Protein AF-A0A7C7GMD1-F1 (afdb_monomer_lite)

Foldseek 3Di:
DDDDDPDDPPPPDPPVPLVQDFDWFAAADPCVVPHDDDDPPDDDQDATLSPDPPTDPPGHGPQDDDQAPNVGRHGRCPSPDPPDDDWDWDKDKDAAQFAFDWDKDWDWDDDDPPIDIDIDGPGTPHPDGRDIDIDTDDID

Secondary structure (DSSP, 8-state):
-PPPPPP-TTSS-------S----B----HHHHSPPPP-TT---PPP--S-STT-B-TTPPTT-S-SEETTTTEE--TTSPTT-------EEEE--SSTTEEEEEEEEES-GGG-EEEEEEEEEE-S-TT--EEEE-S--

Sequence (140 aa):
MGGFRPYDPNSNGGGSGSTGQGFIDYNDTSTTTTPLVLTGGVWTTLPNDGLGAFSNDTYKPNGITELMDVSTGAIDPTELTLGNTLLIRNDYVVTPGTNNTLLEFRYTLGTGGGAYTLEKIIGRLDSGSGNPYRFSLVPD

pLDDT: mean 86.76, std 14.83, range [42.72, 97.31]

Structure (mmCIF, N/CA/C/O backbone):
data_AF-A0A7C7GMD1-F1
#
_entry.id   AF-A0A7C7GMD1-F1
#
loop_
_atom_site.group_PDB
_atom_site.id
_atom_site.type_symbol
_atom_site.label_atom_id
_atom_site.label_alt_id
_atom_site.label_comp_id
_atom_site.label_asym_id
_atom_site.label_entity_id
_atom_site.label_seq_id
_atom_site.pdbx_PDB_ins_code
_atom_site.Cartn_x
_atom_site.Cartn_y
_atom_site.Cartn_z
_atom_site.occupancy
_atom_site.B_iso_or_equiv
_atom_site.auth_seq_id
_atom_site.auth_comp_id
_atom_site.auth_asym_id
_atom_site.auth_atom_id
_atom_site.pdbx_PDB_model_num
ATOM 1 N N . MET A 1 1 ? -49.730 32.914 36.609 1.00 45.94 1 MET A N 1
ATOM 2 C CA . MET A 1 1 ? -49.825 32.746 35.143 1.00 45.94 1 MET A CA 1
ATOM 3 C C . MET A 1 1 ? -48.436 32.378 34.641 1.00 45.94 1 MET A C 1
ATOM 5 O O . MET A 1 1 ? -47.581 33.248 34.565 1.00 45.94 1 MET A O 1
ATOM 9 N N . GLY A 1 2 ? -48.162 31.081 34.475 1.00 42.72 2 GLY A N 1
ATOM 10 C CA . GLY A 1 2 ? -46.836 30.580 34.097 1.00 42.72 2 GLY A CA 1
ATOM 11 C C . GLY A 1 2 ? -46.627 30.708 32.592 1.00 42.72 2 GLY A C 1
ATOM 12 O O . GLY A 1 2 ? -47.398 30.138 31.825 1.00 42.72 2 GLY A O 1
ATOM 13 N N . GLY A 1 3 ? -45.633 31.500 32.190 1.00 53.44 3 GLY A N 1
ATOM 14 C CA . GLY A 1 3 ? -45.315 31.769 30.791 1.00 53.44 3 GLY A CA 1
ATOM 15 C C . GLY A 1 3 ? -44.876 30.512 30.045 1.00 53.44 3 GLY A C 1
ATOM 16 O O . GLY A 1 3 ? -44.051 29.739 30.532 1.00 53.44 3 GLY A O 1
ATOM 17 N N . PHE A 1 4 ? -45.436 30.337 28.852 1.00 63.69 4 PHE A N 1
ATOM 18 C CA . PHE A 1 4 ? -45.023 29.333 27.883 1.00 63.69 4 PHE A CA 1
ATOM 19 C C . PHE A 1 4 ? -43.559 29.602 27.502 1.00 63.69 4 PHE A C 1
ATOM 21 O O . PHE A 1 4 ? -43.241 30.673 26.984 1.00 63.69 4 PHE A O 1
ATOM 28 N N . ARG A 1 5 ? -42.657 28.663 27.797 1.00 64.62 5 ARG A N 1
ATOM 29 C CA . ARG A 1 5 ? -41.294 28.689 27.254 1.00 64.62 5 ARG A CA 1
ATOM 30 C C . ARG A 1 5 ? -41.344 28.008 25.882 1.00 64.62 5 ARG A C 1
ATOM 32 O O . ARG A 1 5 ? -41.875 26.899 25.817 1.00 64.62 5 ARG A O 1
ATOM 39 N N . PRO A 1 6 ? -40.857 28.638 24.798 1.00 60.12 6 PRO A N 1
ATOM 40 C CA . PRO A 1 6 ? -40.730 27.965 23.511 1.00 60.12 6 PRO A CA 1
ATOM 41 C C . PRO A 1 6 ? -39.891 26.700 23.679 1.00 60.12 6 PRO A C 1
ATOM 43 O O . PRO A 1 6 ? -38.950 26.691 24.476 1.00 60.12 6 PRO A O 1
ATOM 46 N N . TYR A 1 7 ? -40.236 25.642 22.949 1.00 65.62 7 TYR A N 1
ATOM 47 C CA . TYR A 1 7 ? -39.383 24.464 22.904 1.00 65.62 7 TYR A CA 1
ATOM 48 C C . TYR A 1 7 ? -38.011 24.890 22.356 1.00 65.62 7 TYR A C 1
ATOM 50 O O . TYR A 1 7 ? -37.923 25.519 21.302 1.00 65.62 7 TYR A O 1
ATOM 58 N N . ASP A 1 8 ? -36.957 24.592 23.108 1.00 58.75 8 ASP A N 1
ATOM 59 C CA . ASP A 1 8 ? -35.589 24.646 22.612 1.00 58.75 8 ASP A CA 1
ATOM 60 C C . ASP A 1 8 ? -35.187 23.202 22.272 1.00 58.75 8 ASP A C 1
ATOM 62 O O . ASP A 1 8 ? -35.066 22.390 23.201 1.00 58.75 8 ASP A O 1
ATOM 66 N N . PRO A 1 9 ? -35.005 22.850 20.982 1.00 58.28 9 PRO A N 1
ATOM 67 C CA . PRO A 1 9 ? -34.585 21.510 20.573 1.00 58.28 9 PRO A CA 1
ATOM 68 C C . PRO A 1 9 ? -33.241 21.077 21.173 1.00 58.28 9 PRO A C 1
ATOM 70 O O . PRO A 1 9 ? -32.953 19.885 21.168 1.00 58.28 9 PRO A O 1
ATOM 73 N N . ASN A 1 10 ? -32.441 22.002 21.711 1.00 61.41 10 ASN A N 1
ATOM 74 C CA . ASN A 1 10 ? -31.146 21.712 22.324 1.00 61.41 10 ASN A CA 1
ATOM 75 C C . ASN A 1 10 ? -31.177 21.622 23.857 1.00 61.41 10 ASN A C 1
ATOM 77 O O . ASN A 1 10 ? -30.142 21.369 24.473 1.00 61.41 10 ASN A O 1
ATOM 81 N N . SER A 1 11 ? -32.336 21.803 24.495 1.00 62.66 11 SER A N 1
ATOM 82 C CA . SER A 1 11 ? -32.418 21.887 25.963 1.00 62.66 11 SER A CA 1
ATOM 83 C C . SER A 1 11 ? -32.550 20.545 26.691 1.00 62.66 11 SER A C 1
ATOM 85 O O . SER A 1 11 ? -32.531 20.522 27.919 1.00 62.66 11 SER A O 1
ATOM 87 N N . ASN A 1 12 ? -32.629 19.422 25.971 1.00 53.09 12 ASN A N 1
ATOM 88 C CA . ASN A 1 12 ? -32.601 18.085 26.560 1.00 53.09 12 ASN A CA 1
ATOM 89 C C . ASN A 1 12 ? -31.785 17.133 25.685 1.00 53.09 12 ASN A C 1
ATOM 91 O O . ASN A 1 12 ? -32.238 16.708 24.628 1.00 53.09 12 ASN A O 1
ATOM 95 N N . GLY A 1 13 ? -30.604 16.757 26.177 1.00 52.19 13 GLY A N 1
ATOM 96 C CA . GLY A 1 13 ? -29.882 15.591 25.678 1.00 52.19 13 GLY A CA 1
ATOM 97 C C . GLY A 1 13 ? -29.288 15.762 24.286 1.00 52.19 13 GLY A C 1
ATOM 98 O O . GLY A 1 13 ? -29.515 14.926 23.417 1.00 52.19 13 GLY A O 1
ATOM 99 N N . GLY A 1 14 ? -28.458 16.786 24.090 1.00 44.78 14 GLY A N 1
ATOM 100 C CA . GLY A 1 14 ? -27.470 16.772 23.015 1.00 44.78 14 GLY A CA 1
ATOM 101 C C . GLY A 1 14 ? -26.386 15.747 23.336 1.00 44.78 14 GLY A C 1
ATOM 102 O O . GLY A 1 14 ? -25.257 16.119 23.646 1.00 44.78 14 GLY A O 1
ATOM 103 N N . GLY A 1 15 ? -26.735 14.456 23.332 1.00 46.25 15 GLY A N 1
ATOM 104 C CA . GLY A 1 15 ? -25.740 13.409 23.182 1.00 46.25 15 GLY A CA 1
ATOM 105 C C . GLY A 1 15 ? -24.950 13.788 21.946 1.00 46.25 15 GLY A C 1
ATOM 106 O O . GLY A 1 15 ? -25.524 13.874 20.861 1.00 46.25 15 GLY A O 1
ATOM 107 N N . SER A 1 16 ? -23.677 14.129 22.141 1.00 48.56 16 SER A N 1
ATOM 108 C CA . SER A 1 16 ? -22.739 14.321 21.051 1.00 48.56 16 SER A CA 1
ATOM 109 C C . SER A 1 16 ? -22.726 13.003 20.298 1.00 48.56 16 SER A C 1
ATOM 111 O O . SER A 1 16 ? -22.029 12.060 20.669 1.00 48.56 16 SER A O 1
ATOM 113 N N . GLY A 1 17 ? -23.585 12.899 19.289 1.00 45.97 17 GLY A N 1
ATOM 114 C CA . GLY A 1 17 ? -23.457 11.925 18.237 1.00 45.97 17 GLY A CA 1
ATOM 115 C C . GLY A 1 17 ? -22.203 12.323 17.496 1.00 45.97 17 GLY A C 1
ATOM 116 O O . GLY A 1 17 ? -22.278 12.898 16.416 1.00 45.97 17 GLY A O 1
ATOM 117 N N . SER A 1 18 ? -21.048 12.038 18.095 1.00 49.72 18 SER A N 1
ATOM 118 C CA . SER A 1 18 ? -19.891 11.711 17.305 1.00 49.72 18 SER A CA 1
ATOM 119 C C . SER A 1 18 ? -20.349 10.508 16.509 1.00 49.72 18 SER A C 1
ATOM 121 O O . SER A 1 18 ? -20.353 9.379 16.996 1.00 49.72 18 SER A O 1
ATOM 123 N N . THR A 1 19 ? -20.851 10.758 15.306 1.00 50.50 19 THR A N 1
ATOM 124 C CA . THR A 1 19 ? -20.921 9.721 14.298 1.00 50.50 19 THR A CA 1
ATOM 125 C C . THR A 1 19 ? -19.539 9.072 14.336 1.00 50.50 19 THR A C 1
ATOM 127 O O . THR A 1 19 ? -18.536 9.784 14.331 1.00 50.50 19 THR A O 1
ATOM 130 N N . GLY A 1 20 ? -19.445 7.751 14.502 1.00 60.75 20 GLY A N 1
ATOM 131 C CA . GLY A 1 20 ? -18.164 7.020 14.510 1.00 60.75 20 GLY A CA 1
ATOM 132 C C . GLY A 1 20 ? -17.461 7.055 13.145 1.00 60.75 20 GLY A C 1
ATOM 133 O O . GLY A 1 20 ? -16.848 6.083 12.733 1.00 60.75 20 GLY A O 1
ATOM 134 N N . GLN A 1 21 ? -17.648 8.143 12.405 1.00 78.50 21 GLN A N 1
ATOM 135 C CA . GLN A 1 21 ? -17.163 8.430 11.079 1.00 78.50 21 GLN A CA 1
ATOM 136 C C . GLN A 1 21 ? -15.987 9.385 11.235 1.00 78.50 21 GLN A C 1
ATOM 138 O O . GLN A 1 21 ? -16.073 10.391 11.938 1.00 78.50 21 GLN A O 1
ATOM 143 N N . GLY A 1 22 ? -14.899 9.055 10.568 1.00 91.25 22 GLY A N 1
ATOM 144 C CA . GLY A 1 22 ? -13.665 9.813 10.586 1.00 91.25 22 GLY A CA 1
ATOM 145 C C . GLY A 1 22 ? -12.676 9.174 9.629 1.00 91.25 22 GLY A C 1
ATOM 146 O O . GLY A 1 22 ? -12.975 8.153 9.005 1.00 91.25 22 GLY A O 1
ATOM 147 N N . PHE A 1 23 ? -11.507 9.778 9.511 1.00 93.38 23 PHE A N 1
ATOM 148 C CA . PHE A 1 23 ? -10.410 9.250 8.717 1.00 93.38 23 PHE A CA 1
ATOM 149 C C . PHE A 1 23 ? -9.084 9.560 9.398 1.00 93.38 23 PHE A C 1
ATOM 151 O O . PHE A 1 23 ? -8.973 10.522 10.160 1.00 93.38 23 PHE A O 1
ATOM 158 N N . ILE A 1 24 ? -8.087 8.744 9.085 1.00 96.50 24 ILE A N 1
ATOM 159 C CA . ILE A 1 24 ? -6.690 9.051 9.355 1.00 96.50 24 ILE A CA 1
ATOM 160 C C . ILE A 1 24 ? -5.957 8.955 8.022 1.00 96.50 24 ILE A C 1
ATOM 162 O O . ILE A 1 24 ? -6.237 8.058 7.225 1.00 96.50 24 ILE A O 1
ATOM 166 N N . ASP A 1 25 ? -5.084 9.920 7.763 1.00 95.88 25 ASP A N 1
ATOM 167 C CA . ASP A 1 25 ? -4.194 9.936 6.609 1.00 95.88 25 ASP A CA 1
ATOM 168 C C . ASP A 1 25 ? -2.748 9.738 7.066 1.00 95.88 25 ASP A C 1
ATOM 170 O O . ASP A 1 25 ? -2.274 10.446 7.959 1.00 95.88 25 ASP A O 1
ATOM 174 N N . TYR A 1 26 ? -2.049 8.805 6.425 1.00 97.31 26 TYR A N 1
ATOM 175 C CA . TYR A 1 26 ? -0.672 8.439 6.742 1.00 97.31 26 TYR A CA 1
ATOM 176 C C . TYR A 1 26 ? 0.205 8.663 5.525 1.00 97.31 26 TYR A C 1
ATOM 178 O O . TYR A 1 26 ? 0.114 7.942 4.530 1.00 97.31 26 TYR A O 1
ATOM 186 N N . ASN A 1 27 ? 1.086 9.650 5.620 1.00 97.00 27 ASN A N 1
ATOM 187 C CA . ASN A 1 27 ? 2.045 9.957 4.575 1.00 97.00 27 ASN A CA 1
ATOM 188 C C . ASN A 1 27 ? 3.399 9.349 4.954 1.00 97.00 27 ASN A C 1
ATOM 190 O O . ASN A 1 27 ? 3.875 9.554 6.067 1.00 97.00 27 ASN A O 1
ATOM 194 N N . ASP A 1 28 ? 4.019 8.631 4.021 1.00 96.94 28 ASP A N 1
ATOM 195 C CA . ASP A 1 28 ? 5.316 7.984 4.223 1.00 96.94 28 ASP A CA 1
ATOM 196 C C . ASP A 1 28 ? 6.484 8.949 3.961 1.00 96.94 28 ASP A C 1
ATOM 198 O O . ASP A 1 28 ? 6.468 9.716 2.992 1.00 96.94 28 ASP A O 1
ATOM 202 N N . THR A 1 29 ? 7.538 8.871 4.776 1.00 96.44 29 THR A N 1
ATOM 203 C CA . THR A 1 29 ? 8.835 9.510 4.483 1.00 96.44 29 THR A CA 1
ATOM 204 C C . THR A 1 29 ? 9.941 8.522 4.140 1.00 96.44 29 THR A C 1
ATOM 206 O O . THR A 1 29 ? 10.904 8.901 3.461 1.00 96.44 29 THR A O 1
ATOM 209 N N . SER A 1 30 ? 9.802 7.261 4.550 1.00 94.88 30 SER A N 1
ATOM 210 C CA . SER A 1 30 ? 10.844 6.239 4.449 1.00 94.88 30 SER A CA 1
ATOM 211 C C . SER A 1 30 ? 11.289 5.958 3.009 1.00 94.88 30 SER A C 1
ATOM 213 O O . SER A 1 30 ? 12.463 5.672 2.768 1.00 94.88 30 SER A O 1
ATOM 215 N N . THR A 1 31 ? 10.396 6.129 2.031 1.00 95.31 31 THR A N 1
ATOM 216 C CA . THR A 1 31 ? 10.674 5.894 0.605 1.00 95.31 31 THR A CA 1
ATOM 217 C C . THR A 1 31 ? 11.023 7.156 -0.186 1.00 95.31 31 THR A C 1
ATOM 219 O O . THR A 1 31 ? 11.374 7.071 -1.364 1.00 95.31 31 THR A O 1
ATOM 222 N N . THR A 1 32 ? 10.982 8.337 0.444 1.00 91.69 32 THR A N 1
ATOM 223 C CA . THR A 1 32 ? 11.178 9.623 -0.252 1.00 91.69 32 THR A CA 1
ATOM 224 C C . THR A 1 32 ? 12.605 9.785 -0.779 1.00 91.69 32 THR A C 1
ATOM 226 O O . THR A 1 32 ? 12.806 10.245 -1.902 1.00 91.69 32 THR A O 1
ATOM 229 N N . THR A 1 33 ? 13.613 9.426 0.022 1.00 92.19 33 THR A N 1
ATOM 230 C CA . THR A 1 33 ? 15.032 9.539 -0.372 1.00 92.19 33 THR A CA 1
ATOM 231 C C . THR A 1 33 ? 15.562 8.259 -1.003 1.00 92.19 33 THR A C 1
ATOM 233 O O . THR A 1 33 ? 16.379 8.318 -1.920 1.00 92.19 33 THR A O 1
ATOM 236 N N . THR A 1 34 ? 15.086 7.109 -0.521 1.00 95.00 34 THR A N 1
ATOM 237 C CA . THR A 1 34 ? 15.472 5.782 -1.002 1.00 95.00 34 THR A CA 1
ATOM 238 C C . THR A 1 34 ? 14.213 5.034 -1.433 1.00 95.00 34 THR A C 1
ATOM 240 O O . THR A 1 34 ? 13.574 4.390 -0.602 1.00 95.00 34 THR A O 1
ATOM 243 N N . PRO A 1 35 ? 13.831 5.121 -2.719 1.00 95.00 35 PRO A N 1
ATOM 244 C CA . PRO A 1 35 ? 12.640 4.447 -3.215 1.00 95.00 35 PRO A CA 1
ATOM 245 C C . PRO A 1 35 ? 12.683 2.933 -2.984 1.00 95.00 35 PRO A C 1
ATOM 247 O O . PRO A 1 35 ? 13.730 2.296 -3.132 1.00 95.00 35 PRO A O 1
ATOM 250 N N . LEU A 1 36 ? 11.523 2.347 -2.681 1.00 95.69 36 LEU A N 1
ATOM 251 C CA . LEU A 1 36 ? 11.367 0.899 -2.573 1.00 95.69 36 LEU A CA 1
ATOM 252 C C . LEU A 1 36 ? 11.608 0.233 -3.937 1.00 95.69 36 LEU A C 1
ATOM 254 O O . LEU A 1 36 ? 10.921 0.523 -4.917 1.00 95.69 36 LEU A O 1
ATOM 258 N N . VAL A 1 37 ? 12.560 -0.700 -3.997 1.00 95.44 37 VAL A N 1
ATOM 259 C CA . VAL A 1 37 ? 12.847 -1.465 -5.218 1.00 95.44 37 VAL A CA 1
ATOM 260 C C . VAL A 1 37 ? 11.901 -2.660 -5.321 1.00 95.44 37 VAL A C 1
ATOM 262 O O . VAL A 1 37 ? 11.873 -3.525 -4.446 1.00 95.44 37 VAL A O 1
ATOM 265 N N . LEU A 1 38 ? 11.162 -2.738 -6.427 1.00 94.81 38 LEU A N 1
ATOM 266 C CA . LEU A 1 38 ? 10.287 -3.865 -6.744 1.00 94.81 38 LEU A CA 1
ATOM 267 C C . LEU A 1 38 ? 10.982 -4.816 -7.721 1.00 94.81 38 LEU A C 1
ATOM 269 O O . LEU A 1 38 ? 11.488 -4.393 -8.760 1.00 94.81 38 LEU A O 1
ATOM 273 N N . THR A 1 39 ? 10.990 -6.109 -7.394 1.00 94.81 39 THR A N 1
ATOM 274 C CA . THR A 1 39 ? 11.519 -7.166 -8.267 1.00 94.81 39 THR A CA 1
ATOM 275 C C . THR A 1 39 ? 10.358 -7.945 -8.870 1.00 94.81 39 THR A C 1
ATOM 277 O O . THR A 1 39 ? 9.470 -8.392 -8.148 1.00 94.81 39 THR A O 1
ATOM 280 N N . GLY A 1 40 ? 10.357 -8.121 -10.193 1.00 94.19 40 GLY A N 1
ATOM 281 C CA . GLY A 1 40 ? 9.289 -8.842 -10.887 1.00 94.19 40 GLY A CA 1
ATOM 282 C C . GLY A 1 40 ? 9.093 -10.262 -10.345 1.00 94.19 40 GLY A C 1
ATOM 283 O O . GLY A 1 40 ? 10.062 -10.989 -10.133 1.00 94.19 40 GLY A O 1
ATOM 284 N N . GLY A 1 41 ? 7.834 -10.650 -10.120 1.00 94.38 41 GLY A N 1
ATOM 285 C CA . GLY A 1 41 ? 7.466 -11.962 -9.574 1.00 94.38 41 GLY A CA 1
ATOM 286 C C . GLY A 1 41 ? 7.663 -12.112 -8.061 1.00 94.38 41 GLY A C 1
ATOM 287 O O . GLY A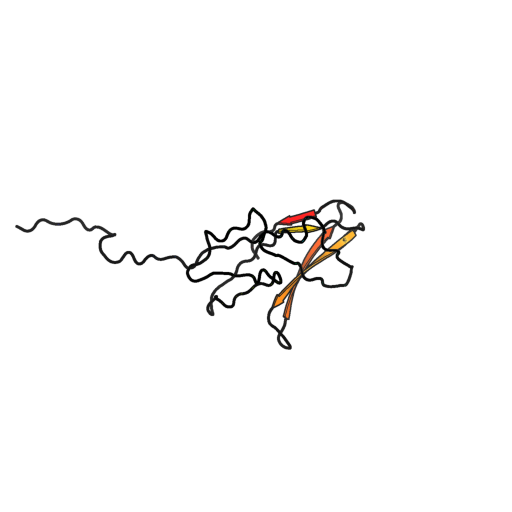 1 41 ? 7.410 -13.190 -7.526 1.00 94.38 41 GLY A O 1
ATOM 288 N N . VAL A 1 42 ? 8.093 -11.055 -7.365 1.00 96.75 42 VAL A N 1
ATOM 289 C CA . VAL A 1 42 ? 8.248 -11.039 -5.908 1.00 96.75 42 VAL A CA 1
ATOM 290 C C . VAL A 1 42 ? 7.254 -10.053 -5.308 1.00 96.75 42 VAL A C 1
ATOM 292 O O . VAL A 1 42 ? 7.250 -8.872 -5.648 1.00 96.75 42 VAL A O 1
ATOM 295 N N . TRP A 1 43 ? 6.422 -10.537 -4.389 1.00 95.62 43 TRP A N 1
ATOM 296 C CA . TRP A 1 43 ? 5.554 -9.674 -3.597 1.00 95.62 43 TRP A CA 1
ATOM 297 C C . TRP A 1 43 ? 6.371 -8.936 -2.541 1.00 95.62 43 TRP A C 1
ATOM 299 O O . TRP A 1 43 ? 6.986 -9.566 -1.681 1.00 95.62 43 TRP A O 1
ATOM 309 N N . THR A 1 44 ? 6.327 -7.609 -2.588 1.00 95.88 44 THR A N 1
ATOM 310 C CA . THR A 1 44 ? 7.016 -6.731 -1.640 1.00 95.88 44 THR A CA 1
ATOM 311 C C . THR A 1 44 ? 5.988 -5.977 -0.806 1.00 95.88 44 THR A C 1
ATOM 313 O O . THR A 1 44 ? 5.038 -5.420 -1.355 1.00 95.88 44 THR A O 1
ATOM 316 N N . THR A 1 45 ? 6.174 -5.949 0.513 1.00 94.19 45 THR A N 1
ATOM 317 C CA . THR A 1 45 ? 5.354 -5.126 1.411 1.00 94.19 45 THR A CA 1
ATOM 318 C C . THR A 1 45 ? 5.668 -3.650 1.188 1.00 94.19 45 THR A C 1
ATOM 320 O O . THR A 1 45 ? 6.835 -3.258 1.201 1.00 94.19 45 THR A O 1
ATOM 323 N N . LEU A 1 46 ? 4.629 -2.840 0.985 1.00 93.06 46 LEU A N 1
ATOM 324 C CA . LEU A 1 46 ? 4.752 -1.389 0.906 1.00 93.06 46 LEU A CA 1
ATOM 325 C C . LEU A 1 46 ? 4.907 -0.822 2.331 1.00 93.06 46 LEU A C 1
ATOM 327 O O . LEU A 1 46 ? 4.028 -1.084 3.151 1.00 93.06 46 LEU A O 1
ATOM 331 N N . PRO A 1 47 ? 5.989 -0.087 2.648 1.00 94.69 47 PRO A N 1
ATOM 332 C CA . PRO A 1 47 ? 6.133 0.554 3.948 1.00 94.69 47 PRO A CA 1
ATOM 333 C C . PRO A 1 47 ? 5.293 1.833 4.021 1.00 94.69 47 PRO A C 1
ATOM 335 O O . PRO A 1 47 ? 5.030 2.478 3.003 1.00 94.69 47 PRO A O 1
ATOM 338 N N . ASN A 1 48 ? 4.921 2.214 5.239 1.00 96.19 48 ASN A N 1
ATOM 339 C CA . ASN A 1 48 ? 4.432 3.549 5.555 1.00 96.19 48 ASN A CA 1
ATOM 340 C C . ASN A 1 48 ? 4.754 3.855 7.020 1.00 96.19 48 ASN A C 1
ATOM 342 O O . ASN A 1 48 ? 4.264 3.168 7.915 1.00 96.19 48 ASN A O 1
ATOM 346 N N . ASP A 1 49 ? 5.599 4.856 7.249 1.00 96.44 49 ASP A N 1
ATOM 347 C CA . ASP A 1 49 ? 6.000 5.278 8.595 1.00 96.44 49 ASP A CA 1
ATOM 348 C C . ASP A 1 49 ? 5.050 6.308 9.233 1.00 96.44 49 ASP A C 1
ATOM 350 O O . ASP A 1 49 ? 5.195 6.639 10.408 1.00 96.44 49 ASP A O 1
ATOM 354 N N . GLY A 1 50 ? 4.086 6.843 8.477 1.00 96.31 50 GLY A N 1
ATOM 355 C CA . GLY A 1 50 ? 3.167 7.886 8.933 1.00 96.31 50 GLY A CA 1
ATOM 356 C C . GLY A 1 50 ? 3.835 9.220 9.298 1.00 96.31 50 GLY A C 1
ATOM 357 O O . GLY A 1 50 ? 3.152 10.114 9.801 1.00 96.31 50 GLY A O 1
ATOM 358 N N . LEU A 1 51 ? 5.137 9.402 9.047 1.00 96.50 51 LEU A N 1
ATOM 359 C CA . LEU A 1 51 ? 5.916 10.570 9.489 1.00 96.50 51 LEU A CA 1
ATOM 360 C C . LEU A 1 51 ? 5.895 11.740 8.494 1.00 96.50 51 LEU A C 1
ATOM 362 O O . LEU A 1 51 ? 6.566 12.756 8.700 1.00 96.50 51 LEU A O 1
ATOM 366 N N . GLY A 1 52 ? 5.147 11.618 7.401 1.00 96.69 52 GLY A N 1
ATOM 367 C CA . GLY A 1 52 ? 5.027 12.6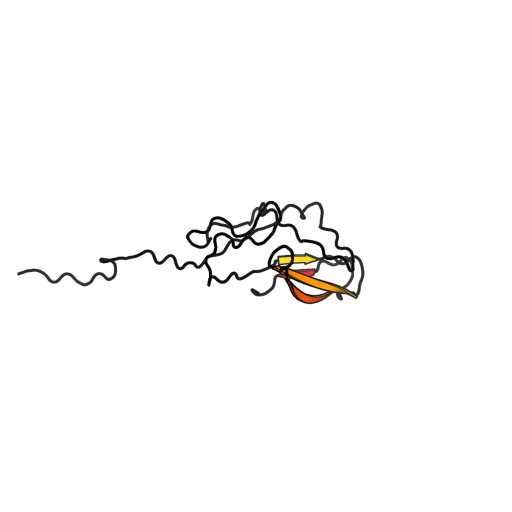47 6.382 1.00 96.69 52 GLY A CA 1
ATOM 368 C C . GLY A 1 52 ? 4.372 13.909 6.931 1.00 96.69 52 GLY A C 1
ATOM 369 O O . GLY A 1 52 ? 3.407 13.861 7.686 1.00 96.69 52 GLY A O 1
ATOM 370 N N . ALA A 1 53 ? 4.865 15.071 6.499 1.00 95.81 53 ALA A N 1
ATOM 371 C CA . ALA A 1 53 ? 4.392 16.371 6.987 1.00 95.81 53 ALA A CA 1
ATOM 372 C C . ALA A 1 53 ? 2.894 16.647 6.728 1.00 95.81 53 ALA A C 1
ATOM 374 O O . ALA A 1 53 ? 2.342 17.586 7.296 1.00 95.81 53 ALA A O 1
ATOM 375 N N . PHE A 1 54 ? 2.258 15.857 5.858 1.00 94.50 54 PHE A N 1
ATOM 376 C CA . PHE A 1 54 ? 0.838 15.953 5.525 1.00 94.50 54 PHE A CA 1
ATOM 377 C C . PHE A 1 54 ? -0.025 14.850 6.160 1.00 94.50 54 PHE A C 1
ATOM 379 O O . PHE A 1 54 ? -1.227 14.839 5.910 1.00 94.50 54 PHE A O 1
ATOM 386 N N . SER A 1 55 ? 0.544 13.969 6.998 1.00 96.81 55 SER A N 1
ATOM 387 C CA . SER A 1 55 ? -0.239 13.025 7.806 1.00 96.81 55 SER A CA 1
ATOM 388 C C . SER A 1 55 ? -1.268 13.768 8.663 1.00 96.81 55 SER A C 1
ATOM 390 O O . SER A 1 55 ? -1.001 14.862 9.169 1.00 96.81 55 SER A O 1
ATOM 392 N N . ASN A 1 56 ? -2.458 13.188 8.818 1.00 95.44 56 ASN A N 1
ATOM 393 C CA . ASN A 1 56 ? -3.586 13.835 9.480 1.00 95.44 56 ASN A CA 1
ATOM 394 C C . ASN A 1 56 ? -4.403 12.839 10.302 1.00 95.44 56 ASN A C 1
ATOM 396 O O . ASN 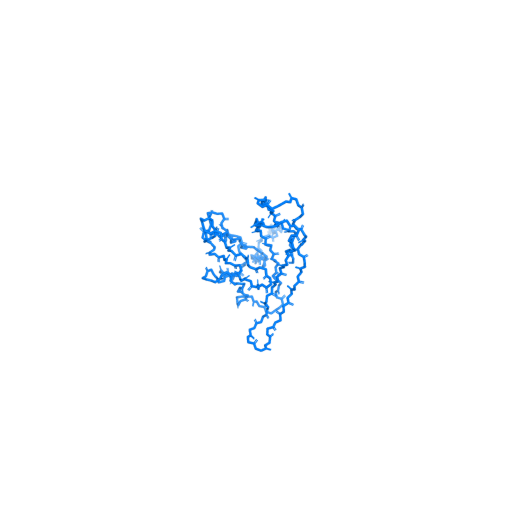A 1 56 ? -5.119 12.008 9.751 1.00 95.44 56 ASN A O 1
ATOM 400 N N . ASP A 1 57 ? -4.367 13.005 11.620 1.00 94.81 57 ASP A N 1
ATOM 401 C CA . ASP A 1 57 ? -5.155 12.251 12.593 1.00 94.81 57 ASP A CA 1
ATOM 402 C C . ASP A 1 57 ? -6.191 13.124 13.328 1.00 94.81 57 ASP A C 1
ATOM 404 O O . ASP A 1 57 ? -6.870 12.667 14.248 1.00 94.81 57 ASP A O 1
ATOM 408 N N . THR A 1 58 ? -6.348 14.389 12.921 1.00 94.31 58 THR A N 1
ATOM 409 C CA . THR A 1 58 ? -7.252 15.355 13.571 1.00 94.31 58 THR A CA 1
ATOM 410 C C . THR A 1 58 ? -8.721 14.959 13.415 1.00 94.31 58 THR A C 1
ATOM 412 O O . THR A 1 58 ? -9.549 15.292 14.262 1.00 94.31 58 THR A O 1
ATOM 415 N N . TYR A 1 59 ? -9.050 14.236 12.342 1.00 92.50 59 TYR A N 1
ATOM 416 C CA . TYR A 1 59 ? -10.412 13.820 11.999 1.00 92.50 59 TYR A CA 1
ATOM 417 C C . TYR A 1 59 ? -10.658 12.328 12.228 1.00 92.50 59 TYR A C 1
ATOM 419 O O . TYR A 1 59 ? -11.550 11.747 11.603 1.00 92.50 59 TYR A O 1
ATOM 427 N N . LYS A 1 60 ? -9.877 11.699 13.110 1.00 93.56 60 LYS A N 1
ATOM 428 C CA . LYS A 1 60 ? -10.004 10.272 13.394 1.00 93.56 60 LYS A CA 1
ATOM 429 C C . LYS A 1 60 ? -11.358 9.904 14.005 1.00 93.56 60 LYS A C 1
ATOM 431 O O . LYS A 1 60 ? -11.963 10.728 14.700 1.00 93.56 60 LYS A O 1
ATOM 436 N N . PRO A 1 61 ? -11.857 8.681 13.749 1.00 91.62 61 PRO A N 1
ATOM 437 C CA . PRO A 1 61 ? -13.094 8.216 14.358 1.00 91.62 61 PRO A CA 1
ATOM 438 C C . PRO A 1 61 ? -13.027 8.257 15.891 1.00 91.62 61 PRO A C 1
ATOM 440 O O . PRO A 1 61 ? -11.969 8.116 16.501 1.00 91.62 61 PRO A O 1
ATOM 443 N N . ASN A 1 62 ? -14.177 8.436 16.534 1.00 89.38 62 ASN A N 1
ATOM 444 C CA . ASN A 1 62 ? -14.243 8.496 17.992 1.00 89.38 62 ASN A CA 1
ATOM 445 C C . ASN A 1 62 ? -13.814 7.179 18.639 1.00 89.38 62 ASN A C 1
ATOM 447 O O . ASN A 1 62 ? -14.253 6.112 18.216 1.00 89.38 62 ASN A O 1
ATOM 451 N N . GLY A 1 63 ? -12.994 7.277 19.685 1.00 88.88 63 GLY A N 1
ATOM 452 C CA . GLY A 1 63 ? -12.482 6.115 20.406 1.00 88.88 63 GLY A CA 1
ATOM 453 C C . GLY A 1 63 ? -11.342 5.395 19.689 1.00 88.88 63 GLY A C 1
ATOM 454 O O . GLY A 1 63 ? -10.832 4.432 20.247 1.00 88.88 63 GLY A O 1
ATOM 455 N N . ILE A 1 64 ? -10.935 5.878 18.511 1.00 93.56 64 ILE A N 1
ATOM 456 C CA . ILE A 1 64 ? -9.805 5.360 17.746 1.00 93.56 64 ILE A CA 1
ATOM 457 C C . ILE A 1 64 ? -8.618 6.303 17.919 1.00 93.56 64 ILE A C 1
ATOM 459 O O . ILE A 1 64 ? -8.744 7.524 17.788 1.00 93.56 64 ILE A O 1
ATOM 463 N N . THR A 1 65 ? -7.469 5.735 18.243 1.00 94.81 65 THR A N 1
ATOM 464 C CA . THR A 1 65 ? -6.180 6.405 18.324 1.00 94.81 65 THR A CA 1
ATOM 465 C C . THR A 1 65 ? -5.403 6.245 17.027 1.00 94.81 65 THR A C 1
ATOM 467 O O . THR A 1 65 ? -4.858 7.243 16.550 1.00 94.81 65 THR A O 1
ATOM 470 N N . GLU A 1 66 ? -5.428 5.040 16.453 1.00 95.19 66 GLU A N 1
ATOM 471 C CA . GLU A 1 66 ? -4.566 4.596 15.363 1.00 95.19 66 GLU A CA 1
ATOM 472 C C . GLU A 1 66 ? -5.272 3.497 14.541 1.00 95.19 66 GLU A C 1
ATOM 474 O O . GLU A 1 66 ? -6.062 2.720 15.075 1.00 95.19 66 GLU A O 1
ATOM 479 N N . LEU A 1 67 ? -5.021 3.448 13.230 1.00 95.88 67 LEU A N 1
ATOM 480 C CA . LEU A 1 67 ? -5.547 2.427 12.305 1.00 95.88 67 LEU A CA 1
ATOM 481 C C . LEU A 1 67 ? -4.438 1.772 11.467 1.00 95.88 67 LEU A C 1
ATOM 483 O O . LEU A 1 67 ? -4.722 0.939 10.599 1.00 95.88 67 LEU A O 1
ATOM 487 N N . MET A 1 68 ? -3.181 2.154 11.699 1.00 96.69 68 MET A N 1
ATOM 488 C CA . MET A 1 68 ? -2.008 1.590 11.050 1.00 96.69 68 MET A CA 1
ATOM 489 C C . MET A 1 68 ? -0.870 1.438 12.062 1.00 96.69 68 MET A C 1
ATOM 491 O O . MET A 1 68 ? -0.518 2.374 12.773 1.00 96.69 68 MET A O 1
ATOM 495 N N . ASP A 1 69 ? -0.224 0.278 12.083 1.00 95.31 69 ASP A N 1
ATOM 496 C CA . ASP A 1 69 ? 1.045 0.125 12.788 1.00 95.31 69 ASP A CA 1
ATOM 497 C C . ASP A 1 69 ? 2.139 0.877 12.018 1.00 95.31 69 ASP A C 1
ATOM 499 O O . ASP A 1 69 ? 2.711 0.365 11.056 1.00 95.31 69 ASP A O 1
ATOM 503 N N . VAL A 1 70 ? 2.450 2.097 12.458 1.00 93.12 70 VAL A N 1
ATOM 504 C CA . VAL A 1 70 ? 3.455 2.988 11.850 1.00 93.12 70 VAL A CA 1
ATOM 505 C C . VAL A 1 70 ? 4.884 2.431 11.862 1.00 93.12 70 VAL A C 1
ATOM 507 O O . VAL A 1 70 ? 5.761 2.969 11.192 1.00 93.12 70 VAL A O 1
ATOM 510 N N . SER A 1 71 ? 5.161 1.351 12.600 1.00 91.50 71 SER A N 1
ATOM 511 C CA . SER A 1 71 ? 6.471 0.690 12.551 1.00 91.50 71 SER A CA 1
ATOM 512 C C . SER A 1 71 ? 6.613 -0.268 11.365 1.00 91.50 71 SER A C 1
ATOM 514 O O . SER A 1 71 ? 7.731 -0.550 10.929 1.00 91.50 71 SER A O 1
ATOM 516 N N . THR A 1 72 ? 5.491 -0.758 10.830 1.00 90.44 72 THR A N 1
ATOM 517 C CA . THR A 1 72 ? 5.452 -1.747 9.744 1.00 90.44 72 THR A CA 1
ATOM 518 C C . THR A 1 72 ? 4.683 -1.280 8.506 1.00 90.44 72 THR A C 1
ATOM 520 O O . THR A 1 72 ? 4.877 -1.848 7.431 1.00 90.44 72 THR A O 1
ATOM 523 N N . GLY A 1 73 ? 3.831 -0.259 8.627 1.00 94.12 73 GLY A N 1
ATOM 524 C CA . GLY A 1 73 ? 2.879 0.186 7.605 1.00 94.12 73 GLY A CA 1
ATOM 525 C C . GLY A 1 73 ? 1.651 -0.721 7.462 1.00 94.12 73 GLY A C 1
ATOM 526 O O . GLY A 1 73 ? 0.901 -0.597 6.493 1.00 94.12 73 GLY A O 1
ATOM 527 N N . ALA A 1 74 ? 1.450 -1.674 8.377 1.00 95.06 74 ALA A N 1
ATOM 528 C CA . ALA A 1 74 ? 0.336 -2.612 8.311 1.00 95.06 74 ALA A CA 1
ATOM 529 C C . ALA A 1 74 ? -0.964 -1.980 8.823 1.00 95.06 74 ALA A C 1
ATOM 531 O O . ALA A 1 74 ? -0.967 -1.271 9.823 1.00 95.06 74 ALA A O 1
ATOM 532 N N . ILE A 1 75 ? -2.086 -2.293 8.170 1.00 94.56 75 ILE A N 1
ATOM 533 C CA . ILE A 1 75 ? -3.421 -1.924 8.658 1.00 94.56 75 ILE A CA 1
ATOM 534 C C . ILE A 1 75 ? -3.660 -2.594 10.014 1.00 94.56 75 ILE A C 1
ATOM 536 O O . ILE A 1 75 ? -3.549 -3.818 10.124 1.00 94.56 75 ILE A O 1
ATOM 540 N N . ASP A 1 76 ? -4.047 -1.802 11.010 1.00 94.56 76 ASP A N 1
ATOM 541 C CA . ASP A 1 76 ? -4.340 -2.250 12.367 1.00 94.56 76 ASP A CA 1
ATOM 542 C C . ASP A 1 76 ? -5.803 -1.938 12.737 1.00 94.56 76 ASP A C 1
ATOM 544 O O . ASP A 1 76 ? -6.128 -0.835 13.173 1.00 94.56 76 ASP A O 1
ATOM 548 N N . PRO A 1 77 ? -6.726 -2.900 12.563 1.00 92.75 77 PRO A N 1
ATOM 549 C CA . PRO A 1 77 ? -8.125 -2.719 12.920 1.00 92.75 77 PRO A CA 1
ATOM 550 C C . PRO A 1 77 ? -8.422 -3.112 14.379 1.00 92.75 77 PRO A C 1
ATOM 552 O O . PRO A 1 77 ? -9.586 -3.338 14.703 1.00 92.75 77 PRO A O 1
ATOM 555 N N . THR A 1 78 ? -7.423 -3.271 15.257 1.00 93.69 78 THR A N 1
ATOM 556 C CA . THR A 1 78 ? -7.628 -3.808 16.621 1.00 93.69 78 THR A CA 1
ATOM 557 C C . THR A 1 78 ? -8.519 -2.942 17.507 1.00 93.69 78 THR A C 1
ATOM 559 O O . THR A 1 78 ? -9.201 -3.472 18.385 1.00 93.69 78 THR A O 1
ATOM 562 N N . GLU A 1 79 ? -8.564 -1.635 17.258 1.00 93.81 79 GLU A N 1
ATOM 563 C CA . GLU A 1 79 ? -9.452 -0.705 17.962 1.00 93.81 79 GLU A CA 1
ATOM 564 C C . GLU A 1 79 ? -10.872 -0.658 17.370 1.00 93.81 79 GLU A C 1
ATOM 566 O O . GLU A 1 79 ? -11.783 -0.077 17.964 1.00 93.81 79 GLU A O 1
ATOM 571 N N . LEU A 1 80 ? -11.098 -1.299 16.217 1.00 91.25 80 LEU A N 1
ATOM 572 C CA . LEU A 1 80 ? -12.416 -1.399 15.599 1.00 91.25 80 LEU A CA 1
ATOM 573 C C . LEU A 1 80 ? -13.233 -2.538 16.214 1.00 91.25 80 LEU A C 1
ATOM 575 O O . LEU A 1 80 ? -12.757 -3.638 16.493 1.00 91.25 80 LEU A O 1
ATOM 579 N N . THR A 1 81 ? -14.530 -2.289 16.367 1.00 90.06 81 THR A N 1
ATOM 580 C CA . THR A 1 81 ? -15.489 -3.297 16.827 1.00 90.06 81 THR A CA 1
ATOM 581 C C . THR A 1 81 ? -16.040 -4.114 15.660 1.00 90.06 81 THR A C 1
ATOM 583 O O . THR A 1 81 ? -16.109 -3.652 14.517 1.00 90.06 81 THR A O 1
ATOM 586 N N . LEU A 1 82 ? -16.472 -5.347 15.940 1.00 88.38 82 LEU A N 1
ATOM 587 C CA . LEU A 1 82 ? -17.111 -6.193 14.931 1.00 88.38 82 LEU A CA 1
ATOM 588 C C . LEU A 1 82 ? -18.326 -5.486 14.317 1.00 88.38 82 LEU A C 1
ATOM 590 O O . LEU A 1 82 ? -19.196 -4.983 15.025 1.00 88.38 82 LEU A O 1
ATOM 594 N N . GLY A 1 83 ? -18.384 -5.485 12.985 1.00 86.50 83 GLY A N 1
ATOM 595 C CA . GLY A 1 83 ? -19.405 -4.773 12.215 1.00 86.50 83 GLY A CA 1
ATOM 596 C C . GLY A 1 83 ? -18.991 -3.369 11.767 1.00 86.50 83 GLY A C 1
ATOM 597 O O . GLY A 1 83 ? -19.730 -2.744 11.009 1.00 86.50 83 GLY A O 1
ATOM 598 N N . ASN A 1 84 ? -17.823 -2.865 12.178 1.00 88.12 84 ASN A N 1
ATOM 599 C CA . ASN A 1 84 ? -17.247 -1.659 11.582 1.00 88.12 84 ASN A CA 1
ATOM 600 C C . ASN A 1 84 ? -16.716 -1.940 10.171 1.00 88.12 84 ASN A C 1
ATOM 602 O O . ASN A 1 84 ? -16.374 -3.067 9.820 1.00 88.12 84 ASN A O 1
ATOM 606 N N . THR A 1 85 ? -16.681 -0.892 9.352 1.00 88.69 85 THR A N 1
ATOM 607 C CA . THR A 1 85 ? -16.152 -0.930 7.986 1.00 88.69 85 THR A CA 1
ATOM 608 C C . THR A 1 85 ? -14.953 -0.003 7.910 1.00 88.69 85 THR A C 1
ATOM 610 O O . THR A 1 85 ? -15.039 1.140 8.358 1.00 88.69 85 THR A O 1
ATOM 613 N N . LEU A 1 86 ? -13.861 -0.497 7.332 1.00 89.56 86 LEU A N 1
ATOM 614 C CA . LEU A 1 86 ? -12.695 0.302 6.990 1.00 89.56 86 LEU A CA 1
ATOM 615 C C . LEU A 1 86 ? -12.692 0.525 5.479 1.00 89.56 86 LEU A C 1
ATOM 617 O O . LEU A 1 86 ? -12.879 -0.421 4.720 1.00 89.56 86 LEU A O 1
ATOM 621 N N . LEU A 1 87 ? -12.490 1.774 5.074 1.00 90.81 87 LEU A N 1
ATOM 622 C CA . LEU A 1 87 ? -12.369 2.186 3.683 1.00 90.81 87 LEU A CA 1
ATOM 623 C C . LEU A 1 87 ? -10.944 2.682 3.468 1.00 90.81 87 LEU A C 1
ATOM 625 O O . LEU A 1 87 ? -10.490 3.544 4.224 1.00 90.81 87 LEU A O 1
ATOM 629 N N . ILE A 1 88 ? -10.241 2.149 2.471 1.00 91.19 88 ILE A N 1
ATOM 630 C CA . ILE A 1 88 ? -8.808 2.419 2.298 1.00 91.19 88 ILE A CA 1
ATOM 631 C C . ILE A 1 88 ? -8.563 3.100 0.957 1.00 91.19 88 ILE A C 1
ATOM 633 O O . ILE A 1 88 ? -9.166 2.773 -0.064 1.00 91.19 88 ILE A O 1
ATOM 637 N N . ARG A 1 89 ? -7.668 4.089 0.967 1.00 91.06 89 ARG A N 1
ATOM 638 C CA . ARG A 1 89 ? -7.212 4.793 -0.230 1.00 91.06 89 ARG A CA 1
ATOM 639 C C . ARG A 1 89 ? -5.700 4.772 -0.287 1.00 91.06 89 ARG A C 1
ATOM 641 O O . ARG A 1 89 ? -5.045 5.479 0.467 1.00 91.06 89 ARG A O 1
ATOM 648 N N . ASN A 1 90 ? -5.161 3.990 -1.211 1.00 91.81 90 ASN A N 1
ATOM 649 C CA . ASN A 1 90 ? -3.728 3.989 -1.468 1.00 91.81 90 ASN A CA 1
ATOM 650 C C . ASN A 1 90 ? -3.378 5.117 -2.447 1.00 91.81 90 ASN A C 1
ATOM 652 O O . ASN A 1 90 ? -4.034 5.276 -3.483 1.00 91.81 90 ASN A O 1
ATOM 656 N N . ASP A 1 91 ? -2.323 5.865 -2.133 1.00 93.31 91 ASP A N 1
ATOM 657 C CA . ASP A 1 91 ? -1.685 6.807 -3.050 1.00 93.31 91 ASP A CA 1
ATOM 658 C C . ASP A 1 91 ? -0.196 6.478 -3.134 1.00 93.31 91 ASP A C 1
ATOM 660 O O . ASP A 1 91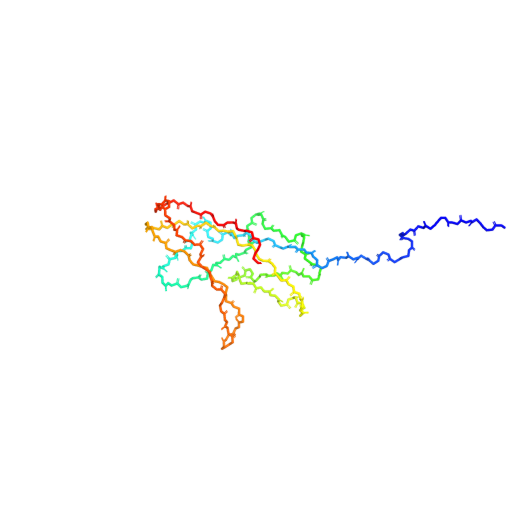 ? 0.521 6.527 -2.138 1.00 93.31 91 ASP A O 1
ATOM 664 N N . TYR A 1 92 ? 0.261 6.086 -4.318 1.00 93.19 92 TYR A N 1
ATOM 665 C CA . TYR A 1 92 ? 1.653 5.730 -4.548 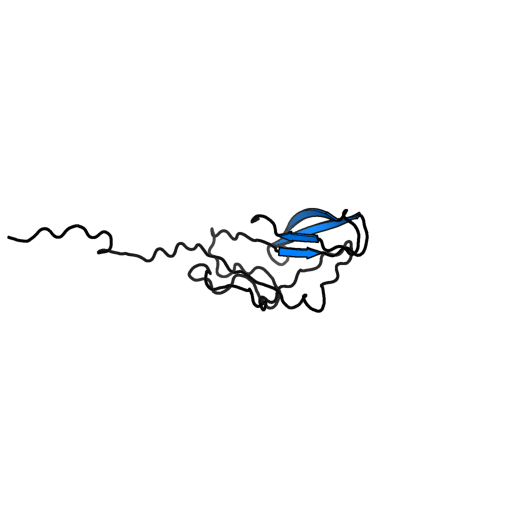1.00 93.19 92 TYR A CA 1
ATOM 666 C C . TYR A 1 92 ? 2.087 6.052 -5.975 1.00 93.19 92 TYR A C 1
ATOM 668 O O . TYR A 1 92 ? 1.286 6.171 -6.908 1.00 93.19 92 TYR A O 1
ATOM 676 N N . VAL A 1 93 ? 3.401 6.172 -6.153 1.00 94.75 93 VAL A N 1
ATOM 677 C CA . VAL A 1 93 ? 4.034 6.380 -7.455 1.00 94.75 93 VAL A CA 1
ATOM 678 C C . VAL A 1 93 ? 4.951 5.204 -7.753 1.00 94.75 93 VAL A C 1
ATOM 680 O O . VAL A 1 93 ? 5.777 4.831 -6.925 1.00 94.75 93 VAL A O 1
ATOM 683 N N . VAL A 1 94 ? 4.827 4.636 -8.951 1.00 95.25 94 VAL A N 1
ATOM 684 C CA . VAL A 1 94 ? 5.710 3.572 -9.443 1.00 95.25 94 VAL A CA 1
ATOM 685 C C . VAL A 1 94 ? 6.434 4.055 -10.689 1.00 95.25 94 VAL A C 1
ATOM 687 O O . VAL A 1 94 ? 5.812 4.564 -11.618 1.00 95.25 94 VAL A O 1
ATOM 690 N N . THR A 1 95 ? 7.748 3.846 -10.729 1.00 95.81 95 THR A N 1
ATOM 691 C CA . THR A 1 95 ? 8.581 4.124 -11.902 1.00 95.81 95 THR A CA 1
ATOM 692 C C . THR A 1 95 ? 9.149 2.803 -12.423 1.00 95.81 95 THR A C 1
ATOM 694 O O . THR A 1 95 ? 10.060 2.249 -11.806 1.00 95.81 95 THR A O 1
ATOM 697 N N . PRO A 1 96 ? 8.629 2.251 -13.532 1.00 95.75 96 PRO A N 1
ATOM 698 C CA . PRO A 1 96 ? 9.106 0.979 -14.054 1.00 95.75 96 PRO A CA 1
ATOM 699 C C . PRO A 1 96 ? 10.495 1.126 -14.683 1.00 95.75 96 PRO A C 1
ATOM 701 O O . PRO A 1 96 ? 10.732 2.029 -15.484 1.00 95.75 96 PRO A O 1
ATOM 704 N N . GLY A 1 97 ? 11.400 0.192 -14.387 1.00 93.31 97 GLY A N 1
ATOM 705 C CA . GLY A 1 97 ? 12.713 0.115 -15.043 1.00 93.31 97 GLY A CA 1
ATOM 706 C C . GLY A 1 97 ? 12.656 -0.413 -16.482 1.00 93.31 97 GLY A C 1
ATOM 707 O O . GLY A 1 97 ? 13.599 -0.236 -17.247 1.00 93.31 97 GLY A O 1
ATOM 708 N N . THR A 1 98 ? 11.543 -1.041 -16.868 1.00 92.25 98 THR A N 1
ATOM 709 C CA . THR A 1 98 ? 11.333 -1.668 -18.179 1.00 92.25 98 THR A CA 1
ATOM 710 C C . THR A 1 98 ? 9.952 -1.342 -18.733 1.00 92.25 98 THR A C 1
ATOM 712 O O . THR A 1 98 ? 8.976 -1.246 -17.988 1.00 92.25 98 THR A O 1
ATOM 715 N N . ASN A 1 99 ? 9.857 -1.199 -20.056 1.00 91.75 99 ASN A N 1
ATOM 716 C CA . ASN A 1 99 ? 8.574 -1.015 -20.735 1.00 91.75 99 ASN A CA 1
ATOM 717 C C . ASN A 1 99 ? 7.660 -2.223 -20.514 1.00 91.75 99 ASN A C 1
ATOM 719 O O . ASN A 1 99 ? 8.144 -3.339 -20.319 1.00 91.75 99 ASN A O 1
ATOM 723 N N . ASN A 1 100 ? 6.349 -2.007 -20.652 1.00 88.81 100 ASN A N 1
ATOM 724 C CA . ASN A 1 100 ? 5.355 -3.077 -20.725 1.00 88.81 100 ASN A CA 1
ATOM 725 C C . ASN A 1 100 ? 5.272 -3.941 -19.455 1.00 88.81 100 ASN A C 1
ATOM 727 O O . ASN A 1 100 ? 4.943 -5.126 -19.525 1.00 88.81 100 ASN A O 1
ATOM 731 N N . THR A 1 101 ? 5.571 -3.345 -18.300 1.00 93.81 101 THR A N 1
ATOM 732 C CA . THR A 1 101 ? 5.508 -4.019 -16.998 1.00 93.81 101 THR A CA 1
ATOM 733 C C . THR A 1 101 ? 4.061 -4.048 -16.498 1.00 93.81 101 THR A C 1
ATOM 735 O O . THR A 1 101 ? 3.369 -3.031 -16.552 1.00 93.81 101 THR A O 1
ATOM 738 N N . LEU A 1 102 ? 3.597 -5.204 -16.015 1.00 94.94 102 LEU A N 1
ATOM 739 C CA . LEU A 1 102 ? 2.311 -5.337 -15.326 1.00 94.94 102 LEU A CA 1
ATOM 740 C C . LEU A 1 102 ? 2.501 -5.002 -13.843 1.00 94.94 102 LEU A C 1
ATOM 742 O O . LEU A 1 102 ? 3.413 -5.536 -13.216 1.00 94.94 102 LEU A O 1
ATOM 746 N N . LEU A 1 103 ? 1.659 -4.126 -13.299 1.00 95.25 103 LEU A N 1
ATOM 747 C CA . LEU A 1 103 ? 1.622 -3.827 -11.872 1.00 95.25 103 LEU A CA 1
ATOM 748 C C . LEU A 1 103 ? 0.402 -4.492 -11.236 1.00 95.25 103 LEU A C 1
ATOM 750 O O . LEU A 1 103 ? -0.734 -4.306 -11.683 1.00 95.25 103 LEU A O 1
ATOM 754 N N . GLU A 1 104 ? 0.655 -5.228 -10.164 1.00 96.06 104 GLU A N 1
ATOM 755 C CA . GLU A 1 104 ? -0.347 -5.921 -9.363 1.00 96.06 104 GLU A CA 1
ATOM 756 C C . GLU A 1 104 ? -0.244 -5.435 -7.917 1.00 96.06 104 GLU A C 1
ATOM 758 O O . GLU A 1 104 ? 0.833 -5.070 -7.440 1.00 96.06 104 GLU A O 1
ATOM 763 N N . PHE A 1 105 ? -1.378 -5.398 -7.230 1.00 94.94 105 PHE A N 1
ATOM 764 C CA . PHE A 1 105 ? -1.482 -4.976 -5.840 1.00 94.94 105 PHE A CA 1
ATOM 765 C C . PHE A 1 105 ? -2.318 -5.991 -5.075 1.00 94.94 105 PHE A C 1
ATOM 767 O O . PHE A 1 105 ? -3.287 -6.531 -5.615 1.00 94.94 105 PHE A O 1
ATOM 774 N N . ARG A 1 106 ? -1.974 -6.231 -3.808 1.00 95.44 106 ARG A N 1
ATOM 775 C CA . ARG A 1 106 ? -2.786 -7.078 -2.940 1.00 95.44 106 ARG A CA 1
ATOM 776 C C . ARG A 1 106 ? -2.814 -6.586 -1.505 1.00 95.44 106 ARG A C 1
ATOM 778 O O . ARG A 1 106 ? -1.786 -6.188 -0.962 1.00 95.44 106 ARG A O 1
ATOM 785 N N . TYR A 1 107 ? -3.959 -6.765 -0.864 1.00 94.44 107 TYR A N 1
ATOM 786 C CA . TYR A 1 107 ? -4.027 -6.847 0.589 1.00 94.44 107 TYR A CA 1
ATOM 787 C C . TYR A 1 107 ? -3.823 -8.289 1.029 1.00 94.44 107 TYR A C 1
ATOM 789 O O . TYR A 1 107 ? -4.333 -9.209 0.394 1.00 94.44 107 TYR A O 1
ATOM 797 N N . THR A 1 108 ? -3.092 -8.486 2.123 1.00 95.06 108 THR A N 1
ATOM 798 C CA . THR A 1 108 ? -3.058 -9.764 2.844 1.00 95.06 108 THR A CA 1
ATOM 799 C C . THR A 1 108 ? -3.782 -9.558 4.164 1.00 95.06 108 THR A C 1
ATOM 801 O O . THR A 1 108 ? -3.393 -8.696 4.946 1.00 95.06 108 THR A O 1
ATOM 804 N N . LEU A 1 109 ? -4.856 -10.308 4.380 1.00 92.69 109 LEU A N 1
ATOM 805 C CA . LEU A 1 109 ? -5.730 -10.199 5.542 1.00 92.69 109 LEU A CA 1
ATOM 806 C C . LEU A 1 109 ? -5.640 -11.470 6.383 1.00 92.69 109 LEU A C 1
ATOM 808 O O . LEU A 1 109 ? -5.484 -12.568 5.851 1.00 92.69 109 LEU A O 1
ATOM 812 N N . GLY A 1 110 ? -5.775 -11.319 7.699 1.00 90.44 110 GLY A N 1
ATOM 813 C CA . GLY A 1 110 ? -5.541 -12.402 8.652 1.00 90.44 110 GLY A CA 1
ATOM 814 C C . GLY A 1 110 ? -4.052 -12.688 8.867 1.00 90.44 110 GLY A C 1
ATOM 815 O O . GLY A 1 110 ? -3.176 -12.065 8.272 1.00 90.44 110 GLY A O 1
ATOM 816 N N . THR A 1 111 ? -3.757 -13.636 9.753 1.00 86.62 111 THR A N 1
ATOM 817 C CA . THR A 1 111 ? -2.386 -14.022 10.111 1.00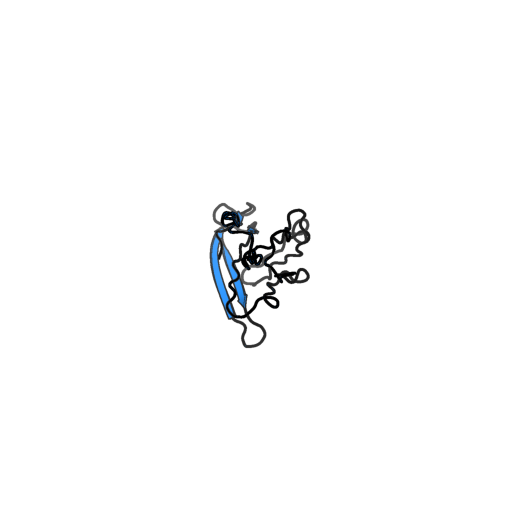 86.62 111 THR A CA 1
ATOM 818 C C . THR A 1 111 ? -2.252 -15.544 10.188 1.00 86.62 111 THR A C 1
ATOM 820 O O . THR A 1 111 ? -3.236 -16.278 10.320 1.00 86.62 111 THR A O 1
ATOM 823 N N . GLY A 1 112 ? -1.017 -16.044 10.076 1.00 89.62 112 GLY A N 1
ATOM 824 C CA . GLY A 1 112 ? -0.723 -17.477 10.152 1.00 89.62 112 GLY A CA 1
ATOM 825 C C . GLY A 1 112 ? -1.424 -18.299 9.063 1.00 89.62 112 GLY A C 1
ATOM 826 O O . GLY A 1 112 ? -1.535 -17.872 7.917 1.00 89.62 112 GLY A O 1
ATOM 827 N N . GLY A 1 113 ? -1.904 -19.494 9.420 1.00 89.81 113 GLY A N 1
ATOM 828 C CA . GLY A 1 113 ? -2.541 -20.427 8.477 1.00 89.81 113 GLY A CA 1
ATOM 829 C C . GLY A 1 113 ? -3.917 -19.999 7.948 1.00 89.81 113 GLY A C 1
ATOM 830 O O . GLY A 1 113 ? -4.465 -20.694 7.099 1.00 89.81 113 GLY A O 1
ATOM 831 N N . GLY A 1 114 ? -4.480 -18.892 8.447 1.00 90.31 114 GLY A N 1
ATOM 832 C CA . GLY A 1 114 ? -5.761 -18.331 8.000 1.00 90.31 114 GLY A CA 1
ATOM 833 C C . GLY A 1 114 ? -5.627 -17.081 7.129 1.00 90.31 114 GLY A C 1
ATOM 834 O O . GLY A 1 114 ? -6.636 -16.436 6.852 1.00 90.31 114 GLY A O 1
ATOM 835 N N . ALA A 1 115 ? -4.405 -16.707 6.741 1.00 94.56 115 ALA A N 1
ATOM 836 C CA . ALA A 1 115 ? -4.186 -15.543 5.898 1.00 94.56 115 ALA A CA 1
ATOM 837 C C . ALA A 1 115 ? -4.741 -15.764 4.480 1.00 94.56 115 ALA A C 1
ATOM 839 O O . ALA A 1 115 ? -4.586 -16.838 3.896 1.00 94.56 115 ALA A O 1
ATOM 840 N N . TYR A 1 116 ? -5.358 -14.732 3.914 1.00 95.25 116 TYR A N 1
ATOM 841 C CA . TYR A 1 116 ? -5.878 -14.729 2.548 1.00 95.25 116 TYR A CA 1
ATOM 842 C C . TYR A 1 116 ? -5.577 -13.398 1.859 1.00 95.25 116 TYR A C 1
ATOM 844 O O . TYR A 1 116 ? -5.295 -12.396 2.518 1.00 95.25 116 TYR A O 1
ATOM 852 N N . THR A 1 117 ? -5.615 -13.381 0.526 1.00 95.62 117 THR A N 1
ATOM 853 C CA . THR A 1 117 ? -5.248 -12.200 -0.263 1.00 95.62 117 THR A CA 1
ATOM 854 C C . THR A 1 117 ? -6.411 -11.666 -1.082 1.00 95.62 117 THR A C 1
ATOM 856 O O . THR A 1 117 ? -7.157 -12.430 -1.693 1.00 95.62 117 THR A O 1
ATOM 859 N N . LEU A 1 118 ? -6.518 -10.341 -1.137 1.00 94.25 118 LEU A N 1
ATOM 860 C CA . LEU A 1 118 ? -7.377 -9.615 -2.067 1.00 94.25 118 LEU A CA 1
ATOM 861 C C . LEU A 1 118 ? -6.472 -8.957 -3.104 1.00 94.25 118 LEU A C 1
ATOM 863 O O . LEU A 1 118 ? -5.852 -7.937 -2.818 1.00 94.25 118 LEU A O 1
ATOM 867 N N . GLU A 1 119 ? -6.340 -9.586 -4.267 1.00 94.88 119 GLU A N 1
ATOM 868 C CA . GLU A 1 119 ? -5.399 -9.191 -5.316 1.00 94.88 119 GLU A CA 1
ATOM 869 C C . GLU A 1 119 ? -6.116 -8.536 -6.497 1.00 94.88 119 GLU A C 1
ATOM 871 O O . GLU A 1 119 ? -7.235 -8.908 -6.858 1.00 94.88 119 GLU A O 1
ATOM 876 N N . LYS A 1 120 ? -5.456 -7.554 -7.110 1.00 93.12 120 LYS A N 1
ATOM 877 C CA . LYS A 1 120 ? -5.961 -6.822 -8.263 1.00 93.12 120 LYS A CA 1
ATOM 878 C C . LYS A 1 120 ? -4.822 -6.454 -9.203 1.00 93.12 120 LYS A C 1
ATOM 880 O O . LYS A 1 120 ? -3.776 -5.956 -8.787 1.00 93.12 120 LYS A O 1
ATOM 885 N N . ILE A 1 121 ? -5.084 -6.603 -10.496 1.00 94.56 121 ILE A N 1
ATOM 886 C CA . ILE A 1 121 ? -4.253 -6.009 -11.540 1.00 94.56 121 ILE A CA 1
ATOM 887 C C . ILE A 1 121 ? -4.527 -4.502 -11.550 1.00 94.56 121 ILE A C 1
ATOM 889 O O . ILE A 1 121 ? -5.639 -4.071 -11.860 1.00 94.56 121 ILE A O 1
ATOM 893 N N . ILE A 1 122 ? -3.516 -3.701 -11.215 1.00 92.62 122 ILE A N 1
ATOM 894 C CA . ILE A 1 122 ? -3.602 -2.236 -11.251 1.00 92.62 122 ILE A CA 1
ATOM 895 C C . ILE A 1 122 ? -3.580 -1.752 -12.698 1.00 92.62 122 ILE A C 1
ATOM 897 O O . ILE A 1 122 ? -4.355 -0.877 -13.082 1.00 92.62 122 ILE A O 1
ATOM 901 N N . GLY A 1 123 ? -2.719 -2.351 -13.515 1.00 92.12 123 GLY A N 1
ATOM 902 C CA . GLY A 1 123 ? -2.662 -2.076 -14.941 1.00 92.12 123 GLY A CA 1
ATOM 903 C C . GLY A 1 123 ? -1.286 -2.323 -15.532 1.00 92.12 123 GLY A C 1
ATOM 904 O O . GLY A 1 123 ? -0.340 -2.717 -14.850 1.00 92.12 123 GLY A O 1
ATOM 905 N N . ARG A 1 124 ? -1.184 -2.081 -16.835 1.00 93.00 124 ARG A N 1
ATOM 906 C CA . ARG A 1 124 ? 0.085 -2.115 -17.554 1.00 93.00 124 ARG A CA 1
ATOM 907 C C . ARG A 1 124 ? 0.703 -0.724 -17.614 1.00 93.00 124 ARG A C 1
ATOM 909 O O . ARG A 1 124 ? 0.016 0.262 -17.878 1.00 93.00 124 ARG A O 1
ATOM 916 N N . LEU A 1 125 ? 2.008 -0.655 -17.387 1.00 93.25 125 LEU A N 1
ATOM 917 C CA . LEU A 1 125 ? 2.788 0.578 -17.400 1.00 93.25 125 LEU A CA 1
ATOM 918 C C . LEU A 1 125 ? 3.360 0.807 -18.809 1.00 93.25 125 LEU A C 1
ATOM 920 O O . LEU A 1 125 ? 4.534 0.542 -19.078 1.00 93.25 125 LEU A O 1
ATOM 924 N N . ASP A 1 126 ? 2.490 1.232 -19.728 1.00 90.94 126 ASP A N 1
ATOM 925 C CA . ASP A 1 126 ? 2.775 1.261 -21.173 1.00 90.94 126 ASP A CA 1
ATOM 926 C C . ASP A 1 126 ? 3.168 2.661 -21.716 1.00 90.94 126 ASP A C 1
ATOM 928 O O . ASP A 1 126 ? 3.588 2.783 -22.864 1.00 90.94 126 ASP A O 1
ATOM 932 N N . SER A 1 127 ? 3.131 3.721 -20.900 1.00 88.81 127 SER A N 1
ATOM 933 C CA . SER A 1 127 ? 3.625 5.076 -21.248 1.00 88.81 127 SER A CA 1
ATOM 934 C C . SER A 1 127 ? 5.164 5.206 -21.242 1.00 88.81 127 SER A C 1
ATOM 936 O O . SER A 1 127 ? 5.697 6.313 -21.336 1.00 88.81 127 SER A O 1
ATOM 938 N N . GLY A 1 128 ? 5.895 4.095 -21.110 1.00 90.38 128 GLY A N 1
ATOM 939 C CA . GLY A 1 128 ? 7.359 4.032 -21.125 1.00 90.38 128 GLY A CA 1
ATOM 940 C C . GLY A 1 128 ? 8.022 3.816 -19.756 1.00 90.38 128 GLY A C 1
ATOM 941 O O . GLY A 1 128 ? 7.477 4.170 -18.709 1.00 90.38 128 GLY A O 1
ATOM 942 N N . SER A 1 129 ? 9.216 3.225 -19.789 1.00 93.81 129 SER A N 1
ATOM 943 C CA . SER A 1 129 ? 10.138 3.008 -18.673 1.00 93.81 129 SER A CA 1
ATOM 944 C C . SER A 1 129 ? 10.765 4.313 -18.206 1.00 93.81 129 SER A C 1
ATOM 946 O O . SER A 1 129 ? 11.013 5.206 -19.014 1.00 93.81 129 SER A O 1
ATOM 948 N N . GLY A 1 130 ? 11.081 4.406 -16.918 1.00 93.88 130 GLY A N 1
ATOM 949 C CA . GLY A 1 130 ? 11.674 5.594 -16.303 1.00 93.88 130 GLY A CA 1
ATOM 950 C C . GLY A 1 130 ? 10.684 6.739 -16.071 1.00 93.88 130 GLY A C 1
ATOM 951 O O . GLY A 1 130 ? 11.020 7.687 -15.368 1.00 93.88 130 GLY A O 1
ATOM 952 N N . ASN A 1 131 ? 9.460 6.640 -16.598 1.00 93.75 131 ASN A N 1
ATOM 953 C CA . ASN A 1 131 ? 8.398 7.610 -16.356 1.00 93.75 131 ASN A CA 1
ATOM 954 C C . ASN A 1 131 ? 7.632 7.255 -15.072 1.00 93.75 131 ASN A C 1
ATOM 956 O O . ASN A 1 131 ? 7.294 6.086 -14.887 1.00 93.75 131 ASN A O 1
ATOM 960 N N . PRO A 1 132 ? 7.328 8.222 -14.192 1.00 94.00 132 PRO A N 1
ATOM 961 C CA . PRO A 1 132 ? 6.531 7.964 -13.000 1.00 94.00 132 PRO A CA 1
ATOM 962 C C . PRO A 1 132 ? 5.047 7.781 -13.346 1.00 94.00 132 PRO A C 1
ATOM 964 O O . PRO A 1 132 ? 4.469 8.562 -14.103 1.00 94.00 132 PRO A O 1
ATOM 967 N N . TYR A 1 133 ? 4.414 6.784 -12.731 1.00 93.81 133 TYR A N 1
ATOM 968 C CA . TYR A 1 133 ? 2.976 6.525 -12.798 1.00 93.81 133 TYR A CA 1
ATOM 969 C C . TYR A 1 133 ? 2.398 6.717 -11.405 1.00 93.81 133 TYR A C 1
ATOM 971 O O . TYR A 1 133 ? 2.767 5.989 -10.484 1.00 93.81 133 TYR A O 1
ATOM 979 N N . ARG A 1 134 ? 1.501 7.692 -11.244 1.00 92.56 134 ARG A N 1
ATOM 980 C CA . ARG A 1 134 ? 0.797 7.904 -9.979 1.00 92.56 134 ARG A CA 1
ATOM 981 C C . ARG A 1 134 ? -0.516 7.141 -9.978 1.00 92.56 134 ARG A C 1
ATOM 983 O O . ARG A 1 134 ? -1.343 7.323 -10.870 1.00 92.56 134 ARG A O 1
ATOM 990 N N . PHE A 1 135 ? -0.710 6.348 -8.940 1.00 90.00 135 PHE A N 1
ATOM 991 C CA . PHE A 1 135 ? -1.957 5.672 -8.646 1.00 90.00 135 PHE A CA 1
ATOM 992 C C . PHE A 1 135 ? -2.504 6.275 -7.365 1.00 90.00 135 PHE A C 1
ATOM 994 O O . PHE A 1 135 ? -1.943 6.102 -6.294 1.00 90.00 135 PHE A O 1
ATOM 1001 N N . SER A 1 136 ? -3.579 7.032 -7.521 1.00 79.56 136 SER A N 1
ATOM 1002 C CA . SER A 1 136 ? -4.323 7.674 -6.447 1.00 79.56 136 SER A CA 1
ATOM 1003 C C . SER A 1 136 ? -5.778 7.402 -6.784 1.00 79.56 136 SER A C 1
ATOM 1005 O O . SER A 1 136 ? -6.352 8.064 -7.651 1.00 79.56 136 SER A O 1
ATOM 1007 N N . LEU A 1 137 ? -6.326 6.304 -6.265 1.00 65.06 137 LEU A N 1
ATOM 1008 C CA . LEU A 1 137 ? -7.633 5.811 -6.700 1.00 65.06 137 LEU A CA 1
ATOM 1009 C C . LEU A 1 137 ? -8.747 6.096 -5.684 1.00 65.06 137 LEU A C 1
ATOM 1011 O O . LEU A 1 137 ? -8.529 6.465 -4.524 1.00 65.06 137 LEU A O 1
ATOM 1015 N N . VAL A 1 138 ? -9.962 6.000 -6.232 1.00 59.69 138 VAL A N 1
ATOM 1016 C CA . VAL A 1 138 ? -11.277 6.011 -5.579 1.00 59.69 138 VAL A CA 1
ATOM 1017 C C . VAL A 1 138 ? -11.265 5.019 -4.405 1.00 59.69 138 VAL A C 1
ATOM 1019 O O . VAL A 1 138 ? -10.617 3.988 -4.545 1.00 59.69 138 VAL A O 1
ATOM 1022 N N . PRO A 1 139 ? -11.919 5.323 -3.268 1.00 58.62 139 PRO A N 1
ATOM 1023 C CA . PRO A 1 139 ? -11.937 4.430 -2.110 1.00 58.62 139 PRO A CA 1
ATOM 1024 C C . PRO A 1 139 ? -12.310 2.984 -2.463 1.00 58.62 139 PRO A C 1
ATOM 1026 O O . PRO A 1 139 ? -13.317 2.777 -3.146 1.00 58.62 139 PRO A O 1
ATOM 1029 N N . ASP A 1 140 ? -11.483 2.038 -2.006 1.00 56.75 140 ASP A N 1
ATOM 1030 C CA . ASP A 1 140 ? -11.714 0.588 -2.074 1.00 56.75 140 ASP A CA 1
ATOM 1031 C C . ASP A 1 140 ? -12.573 0.115 -0.891 1.00 56.75 140 ASP A C 1
ATOM 1033 O O . ASP A 1 140 ? -12.352 0.622 0.239 1.00 56.75 140 ASP A O 1
#

Radius of gyration: 21.91 Å; chains: 1; bounding box: 65×53×56 Å